Protein AF-G6C1N5-F1 (afdb_monomer_lite)

Secondary structure (DSSP, 8-state):
-PPP------GGGS-HHHHHHHHHHHHHHHHHHHHHHH-TTS-EEEEEEESGGG-SSEEEEEEE---

Radius of gyration: 16.22 Å; chains: 1; bounding box: 29×27×47 Å

pLDDT: mean 82.06, std 16.12, range [39.41, 97.38]

Sequence (67 aa):
MEYRRIFLGDIELMDNENVLTEFGKALIYFWKRRAEELFPNRNIIVEMGMELFGEFGLSITLYEEEK

Foldseek 3Di:
DDDDDDDPDDPVPDDPVVVVVVVLVVVLVVVVVVCCVVCVPFQKDWDWDACVVNDHGIDIDIDTDDD

Structure (mmCIF, N/CA/C/O backbone):
data_AF-G6C1N5-F1
#
_entry.id   AF-G6C1N5-F1
#
loop_
_atom_site.group_PDB
_atom_site.id
_atom_site.type_symbol
_atom_site.label_atom_id
_atom_site.label_alt_id
_atom_site.label_comp_id
_atom_site.label_asym_id
_atom_site.label_entity_id
_atom_site.label_seq_id
_atom_site.pdbx_PDB_ins_code
_atom_site.Cartn_x
_atom_site.Cartn_y
_atom_site.Cartn_z
_atom_site.occupancy
_atom_site.B_iso_or_equiv
_atom_site.auth_seq_id
_atom_site.auth_comp_id
_atom_site.auth_asym_id
_atom_site.auth_atom_id
_atom_site.pdbx_PDB_model_num
ATOM 1 N N . MET A 1 1 ? -14.297 -18.583 -32.753 1.00 44.47 1 MET A N 1
ATOM 2 C CA . MET A 1 1 ? -13.766 -18.333 -31.397 1.00 44.47 1 MET A CA 1
ATOM 3 C C . MET A 1 1 ? -13.261 -16.910 -31.363 1.00 44.47 1 MET A C 1
ATOM 5 O O . MET A 1 1 ? -12.431 -16.563 -32.192 1.00 44.47 1 MET A O 1
ATOM 9 N N . GLU A 1 2 ? -13.824 -16.087 -30.488 1.00 52.78 2 GLU A N 1
ATOM 10 C CA . GLU A 1 2 ? -13.426 -14.691 -30.316 1.00 52.78 2 GLU A CA 1
ATOM 11 C C . GLU A 1 2 ? -12.410 -14.634 -29.170 1.00 52.78 2 GLU A C 1
ATOM 13 O O . GLU A 1 2 ? -12.715 -15.061 -28.057 1.00 52.78 2 GLU A O 1
ATOM 18 N N . TYR A 1 3 ? -11.193 -14.161 -29.433 1.00 46.88 3 TYR A N 1
ATOM 19 C CA . TYR A 1 3 ? -10.202 -13.940 -28.382 1.00 46.88 3 TYR A CA 1
ATOM 20 C C . TYR A 1 3 ? -10.123 -12.445 -28.102 1.00 46.88 3 TYR A C 1
ATOM 22 O O . TYR A 1 3 ? -9.730 -11.667 -28.972 1.00 46.88 3 TYR A O 1
ATOM 30 N N . ARG A 1 4 ? -10.472 -12.041 -26.878 1.00 39.75 4 ARG A N 1
ATOM 31 C CA . ARG A 1 4 ? -10.175 -10.692 -26.392 1.00 39.75 4 ARG A CA 1
ATOM 32 C C . ARG A 1 4 ? -8.732 -10.666 -25.924 1.00 39.75 4 ARG A C 1
ATOM 34 O O . ARG A 1 4 ? -8.355 -11.409 -25.021 1.00 39.75 4 ARG A O 1
ATOM 41 N N . ARG A 1 5 ? -7.930 -9.817 -26.558 1.00 39.41 5 ARG A N 1
ATOM 42 C CA . ARG A 1 5 ? -6.544 -9.566 -26.169 1.00 39.41 5 ARG A CA 1
ATOM 43 C C . ARG A 1 5 ? -6.475 -8.180 -25.541 1.00 39.41 5 ARG A C 1
ATOM 45 O O . ARG A 1 5 ? -6.957 -7.223 -26.138 1.00 39.41 5 ARG A O 1
ATOM 52 N N . ILE A 1 6 ? -5.884 -8.084 -24.355 1.00 52.06 6 ILE A N 1
ATOM 53 C CA . ILE A 1 6 ? -5.476 -6.809 -23.765 1.00 52.06 6 ILE A CA 1
ATOM 54 C C . ILE A 1 6 ? -3.987 -6.679 -24.071 1.00 52.06 6 ILE A C 1
ATOM 56 O O . ILE A 1 6 ? -3.186 -7.491 -23.614 1.00 52.06 6 ILE A O 1
ATOM 60 N N . PHE A 1 7 ? -3.634 -5.720 -24.925 1.00 63.53 7 PHE A N 1
ATOM 61 C CA . PHE A 1 7 ? -2.243 -5.379 -25.198 1.00 63.53 7 PHE A CA 1
ATOM 62 C C . PHE A 1 7 ? -1.735 -4.507 -24.050 1.00 63.53 7 PHE A C 1
ATOM 64 O O . PHE A 1 7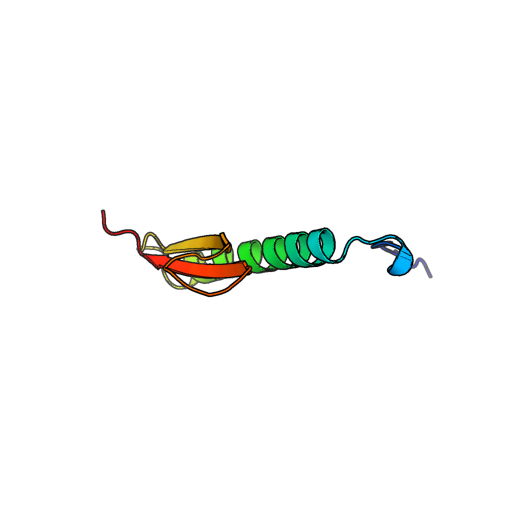 ? -2.303 -3.449 -23.796 1.00 63.53 7 PHE A O 1
ATOM 71 N N . LEU A 1 8 ? -0.717 -4.984 -23.333 1.00 59.75 8 LEU A N 1
ATOM 72 C CA . LEU A 1 8 ? -0.174 -4.300 -22.157 1.00 59.75 8 LEU A CA 1
ATOM 73 C C . LEU A 1 8 ? 0.986 -3.357 -22.508 1.00 59.75 8 LEU A C 1
ATOM 75 O O . LEU A 1 8 ? 1.181 -2.371 -21.812 1.00 59.75 8 LEU A O 1
ATOM 79 N N . GLY A 1 9 ? 1.708 -3.618 -23.600 1.00 62.81 9 GLY A N 1
ATOM 80 C CA . GLY A 1 9 ? 2.846 -2.816 -24.050 1.00 62.81 9 GLY A CA 1
ATOM 81 C C . GLY A 1 9 ? 3.961 -3.679 -24.636 1.00 62.81 9 GLY A C 1
ATOM 82 O O . GLY A 1 9 ? 3.921 -4.906 -24.533 1.00 62.81 9 GLY A O 1
ATOM 83 N N . ASP A 1 10 ? 4.933 -3.027 -25.269 1.00 64.06 10 ASP A N 1
ATOM 84 C CA . ASP A 1 10 ? 6.186 -3.638 -25.717 1.00 64.06 10 ASP A CA 1
ATOM 85 C C . ASP A 1 10 ? 7.266 -3.370 -24.658 1.00 64.06 10 ASP A C 1
ATOM 87 O O . ASP A 1 10 ? 7.479 -2.217 -24.278 1.00 64.06 10 ASP A O 1
ATOM 91 N N . ILE A 1 11 ? 7.903 -4.429 -24.150 1.00 59.62 11 ILE A N 1
ATOM 92 C CA . ILE A 1 11 ? 8.827 -4.379 -23.003 1.00 59.62 11 ILE A CA 1
ATOM 93 C C . ILE A 1 11 ? 10.040 -3.489 -23.309 1.00 59.62 11 ILE A C 1
ATOM 95 O O . ILE A 1 11 ? 10.544 -2.830 -22.406 1.00 59.62 11 ILE A O 1
ATOM 99 N N . GLU A 1 12 ? 10.472 -3.403 -24.571 1.00 62.28 12 GLU A N 1
ATOM 100 C CA . GLU A 1 12 ? 11.601 -2.546 -24.969 1.00 62.28 12 GLU A CA 1
ATOM 101 C C . GLU A 1 12 ? 11.267 -1.043 -24.953 1.00 62.28 12 GLU A C 1
ATOM 103 O O . GLU A 1 12 ? 12.169 -0.208 -24.899 1.00 62.28 12 GLU A O 1
ATOM 108 N N . LEU A 1 13 ? 9.979 -0.685 -24.980 1.00 58.00 13 LEU A N 1
ATOM 109 C CA . LEU A 1 13 ? 9.491 0.700 -24.941 1.00 58.00 13 LEU A CA 1
ATOM 110 C C . LEU A 1 13 ? 9.028 1.131 -23.543 1.00 58.00 13 LEU A C 1
ATOM 112 O O . LEU A 1 13 ? 8.660 2.291 -23.342 1.00 58.00 13 LEU A O 1
ATOM 116 N N . MET A 1 14 ? 9.001 0.204 -22.587 1.00 63.00 14 MET A N 1
ATOM 117 C CA . MET A 1 14 ? 8.535 0.458 -21.235 1.00 63.00 14 MET A CA 1
ATOM 118 C C . MET A 1 14 ? 9.693 0.890 -20.341 1.00 63.00 14 MET A C 1
ATOM 120 O O . MET A 1 14 ? 10.613 0.125 -20.070 1.00 63.00 14 MET A O 1
ATOM 124 N N . ASP A 1 15 ? 9.616 2.120 -19.841 1.00 72.00 15 ASP A N 1
ATOM 125 C CA . ASP A 1 15 ? 10.490 2.569 -18.764 1.00 72.00 15 ASP A CA 1
ATOM 126 C C . ASP A 1 15 ? 10.249 1.695 -17.522 1.00 72.00 15 ASP A C 1
ATOM 128 O O . ASP A 1 15 ? 9.120 1.594 -17.025 1.00 72.00 15 ASP A O 1
ATOM 132 N N . ASN A 1 16 ? 11.311 1.049 -17.038 1.00 75.44 16 ASN A N 1
ATOM 133 C CA . ASN A 1 16 ? 11.270 0.153 -15.886 1.00 75.44 16 ASN A CA 1
ATOM 134 C C . ASN A 1 16 ? 10.671 0.841 -14.651 1.00 75.44 16 ASN A C 1
ATOM 136 O O . ASN A 1 16 ? 9.954 0.194 -13.886 1.00 75.44 16 ASN A O 1
ATOM 140 N N . GLU A 1 17 ? 10.896 2.146 -14.472 1.00 77.25 17 GLU A N 1
ATOM 141 C CA . GLU A 1 17 ? 10.326 2.899 -13.349 1.00 77.25 17 GLU A CA 1
ATOM 142 C C . GLU A 1 17 ? 8.805 3.051 -13.472 1.00 77.25 17 GLU A C 1
ATOM 144 O O . GLU A 1 17 ? 8.078 2.915 -12.481 1.00 77.25 17 GLU A O 1
ATOM 149 N N . ASN A 1 18 ? 8.296 3.244 -14.692 1.00 82.12 18 ASN A N 1
ATOM 150 C CA . ASN A 1 18 ? 6.858 3.329 -14.944 1.00 82.12 18 ASN A CA 1
ATOM 151 C C . ASN A 1 18 ? 6.180 1.973 -14.731 1.00 82.12 18 ASN A C 1
ATOM 153 O O . ASN A 1 18 ? 5.119 1.910 -14.112 1.00 82.12 18 ASN A O 1
ATOM 157 N N . VAL A 1 19 ? 6.800 0.876 -15.179 1.00 84.12 19 VAL A N 1
ATOM 158 C CA . VAL A 1 19 ? 6.260 -0.477 -14.962 1.00 84.12 19 VAL A CA 1
ATOM 159 C C . VAL A 1 19 ? 6.208 -0.817 -13.477 1.00 84.12 19 VAL A C 1
ATOM 161 O O . VAL A 1 19 ? 5.177 -1.293 -12.999 1.00 84.12 19 VAL A O 1
ATOM 164 N N . LEU A 1 20 ? 7.285 -0.546 -12.735 1.00 82.38 20 LEU A N 1
ATOM 165 C CA . LEU A 1 20 ? 7.327 -0.767 -11.288 1.00 82.38 20 LEU A CA 1
ATOM 166 C C . LEU A 1 20 ? 6.279 0.083 -10.561 1.00 82.38 20 LEU A C 1
ATOM 168 O O . LEU A 1 20 ? 5.591 -0.419 -9.672 1.00 82.38 20 LEU A O 1
ATOM 172 N N . THR A 1 21 ? 6.093 1.332 -10.988 1.00 86.38 21 THR A N 1
ATOM 173 C CA . THR A 1 21 ? 5.074 2.230 -10.433 1.00 86.38 21 THR A CA 1
ATOM 174 C C . THR A 1 21 ? 3.654 1.722 -10.691 1.00 86.38 21 THR A C 1
ATOM 176 O O . THR A 1 21 ? 2.847 1.659 -9.762 1.00 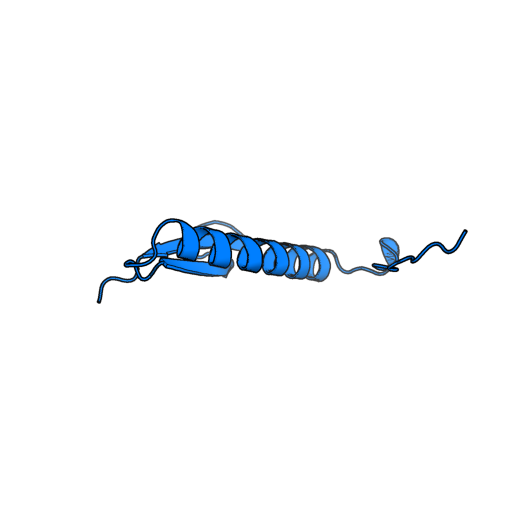86.38 21 THR A O 1
ATOM 179 N N . GLU A 1 22 ? 3.323 1.332 -11.925 1.00 89.56 22 GLU A N 1
ATOM 180 C CA . GLU A 1 22 ? 1.986 0.822 -12.262 1.00 89.56 22 GLU A CA 1
ATOM 181 C C . GLU A 1 22 ? 1.700 -0.530 -11.598 1.00 89.56 22 GLU A C 1
ATOM 183 O O . GLU A 1 22 ? 0.597 -0.762 -11.092 1.00 89.56 22 GLU A O 1
ATOM 188 N N . PHE A 1 23 ? 2.706 -1.400 -11.509 1.00 88.81 23 PHE A N 1
ATOM 189 C CA . PHE A 1 23 ? 2.604 -2.641 -10.749 1.00 88.81 23 PHE A CA 1
ATOM 190 C C . PHE A 1 23 ? 2.360 -2.370 -9.256 1.00 88.81 23 PHE A C 1
ATOM 192 O O . PHE A 1 23 ? 1.456 -2.956 -8.656 1.00 88.81 23 PHE A O 1
ATOM 199 N N . GLY A 1 24 ? 3.095 -1.423 -8.669 1.00 91.25 24 GLY A N 1
ATOM 200 C CA . GLY A 1 24 ? 2.900 -0.989 -7.288 1.00 91.25 24 GLY A CA 1
ATOM 201 C C . GLY A 1 24 ? 1.499 -0.426 -7.029 1.00 91.25 24 GLY A C 1
ATOM 202 O O . GLY A 1 24 ? 0.855 -0.806 -6.050 1.00 91.25 24 GLY A O 1
ATOM 203 N N . LYS A 1 25 ? 0.953 0.386 -7.945 1.00 93.31 25 LYS A N 1
ATOM 204 C CA . LYS A 1 25 ? -0.436 0.883 -7.867 1.00 93.31 25 LYS A CA 1
ATOM 205 C C . LYS A 1 25 ? -1.461 -0.251 -7.870 1.00 93.31 25 LYS A C 1
ATOM 207 O O . LYS A 1 25 ? -2.414 -0.213 -7.085 1.00 93.31 25 LYS A O 1
ATOM 212 N N . ALA A 1 26 ? -1.267 -1.267 -8.712 1.00 95.00 26 ALA A N 1
ATOM 213 C CA . ALA A 1 26 ? -2.136 -2.441 -8.729 1.00 95.00 26 ALA A CA 1
ATOM 214 C C . ALA A 1 26 ? -2.092 -3.188 -7.384 1.00 95.00 26 ALA A C 1
ATOM 216 O O . ALA A 1 26 ? -3.140 -3.547 -6.844 1.00 95.00 26 ALA A O 1
ATOM 217 N N . LEU A 1 27 ? -0.901 -3.361 -6.802 1.00 94.88 27 LEU A N 1
ATOM 218 C CA . LEU A 1 27 ? -0.743 -3.977 -5.482 1.00 94.88 27 LEU A CA 1
ATOM 219 C C . LEU A 1 27 ? -1.424 -3.163 -4.374 1.00 94.88 27 LEU A C 1
ATOM 221 O O . LEU A 1 27 ? -2.161 -3.745 -3.578 1.00 94.88 27 LEU A O 1
ATOM 225 N N . ILE A 1 28 ? -1.248 -1.836 -4.344 1.00 96.38 28 ILE A N 1
ATOM 226 C CA . ILE A 1 28 ? -1.929 -0.956 -3.378 1.00 96.38 28 ILE A CA 1
ATOM 227 C C . ILE A 1 28 ? -3.444 -1.149 -3.448 1.00 96.38 28 ILE A C 1
ATOM 229 O O . ILE A 1 28 ? -4.087 -1.261 -2.407 1.00 96.38 28 ILE A O 1
ATOM 233 N N . TYR A 1 29 ? -4.029 -1.205 -4.650 1.00 96.44 29 TYR A N 1
ATOM 234 C CA . TYR A 1 29 ? -5.473 -1.392 -4.809 1.00 96.44 29 TYR A CA 1
ATOM 235 C C . TYR A 1 29 ? -5.971 -2.674 -4.122 1.00 96.44 29 TYR A C 1
ATOM 237 O O . TYR A 1 29 ? -6.948 -2.636 -3.369 1.00 96.44 29 TYR A O 1
ATOM 245 N N . PHE A 1 30 ? -5.289 -3.804 -4.333 1.00 96.69 30 PHE A N 1
ATOM 246 C CA . PHE A 1 30 ? -5.667 -5.067 -3.693 1.00 96.69 30 PHE A CA 1
ATOM 247 C C . PHE A 1 30 ? -5.424 -5.052 -2.183 1.00 96.69 30 PHE A C 1
ATOM 249 O O . PHE A 1 30 ? -6.258 -5.559 -1.431 1.00 96.69 30 PHE A O 1
ATOM 256 N N . TRP A 1 31 ? -4.330 -4.442 -1.728 1.00 96.25 31 TRP A N 1
ATOM 257 C CA . TRP A 1 31 ? -4.032 -4.331 -0.303 1.00 96.25 31 TRP A CA 1
ATOM 258 C C . TRP A 1 31 ? -5.017 -3.435 0.441 1.00 96.25 31 TRP A C 1
ATOM 260 O O . TRP A 1 31 ? -5.436 -3.811 1.531 1.00 96.25 31 TRP A O 1
ATOM 270 N N . LYS A 1 32 ? -5.458 -2.323 -0.161 1.00 96.50 32 LYS A N 1
ATOM 271 C CA . LYS A 1 32 ? -6.526 -1.474 0.392 1.00 96.50 32 LYS A CA 1
ATOM 272 C C . LYS A 1 32 ? -7.799 -2.274 0.614 1.00 96.50 32 LYS A C 1
ATOM 274 O O . LYS A 1 32 ? -8.279 -2.358 1.739 1.00 96.50 32 LYS A O 1
ATOM 279 N N . ARG A 1 33 ? -8.266 -2.968 -0.427 1.00 97.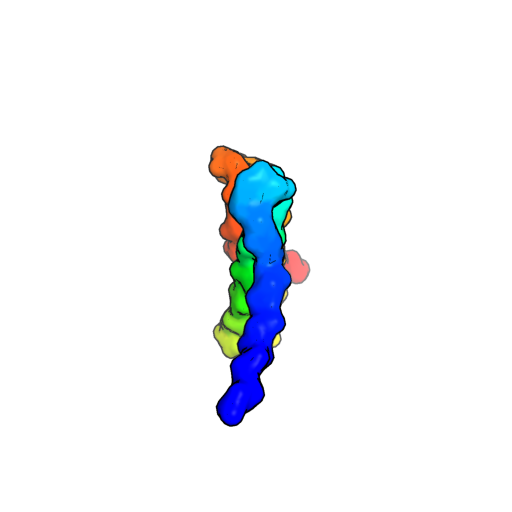12 33 ARG A N 1
ATOM 280 C CA . ARG A 1 33 ? -9.450 -3.833 -0.325 1.00 97.12 33 ARG A CA 1
ATOM 281 C C . ARG A 1 33 ? -9.291 -4.903 0.752 1.00 97.12 33 ARG A C 1
ATOM 283 O O . ARG A 1 33 ? -10.194 -5.119 1.552 1.00 97.12 33 ARG A O 1
ATOM 290 N N . ARG A 1 34 ? -8.130 -5.561 0.802 1.00 96.81 34 ARG A N 1
ATOM 291 C CA . ARG A 1 34 ? -7.864 -6.613 1.787 1.00 96.81 34 ARG 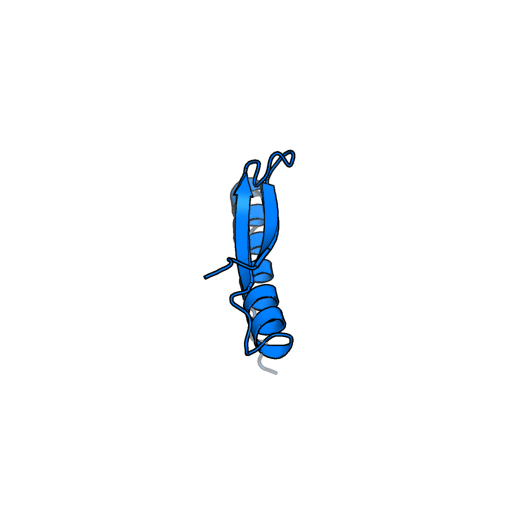A CA 1
ATOM 292 C C . ARG A 1 34 ? -7.820 -6.073 3.219 1.00 96.81 34 ARG A C 1
ATOM 294 O O . ARG A 1 34 ? -8.295 -6.753 4.126 1.00 96.81 34 ARG A O 1
ATOM 301 N N . ALA A 1 35 ? -7.244 -4.890 3.424 1.00 95.62 35 ALA A N 1
ATOM 302 C CA . ALA A 1 35 ? -7.171 -4.234 4.724 1.00 95.62 35 ALA A CA 1
ATOM 303 C C . ALA A 1 35 ? -8.561 -3.817 5.222 1.00 95.62 35 ALA A C 1
ATOM 305 O O . ALA A 1 35 ? -8.888 -4.097 6.373 1.00 95.62 35 ALA A O 1
ATOM 306 N N . GLU A 1 36 ? -9.394 -3.248 4.347 1.00 95.94 36 GLU A N 1
ATOM 307 C CA . GLU A 1 36 ? -10.792 -2.906 4.645 1.00 95.94 36 GLU A CA 1
ATOM 308 C C . GLU A 1 36 ? -11.615 -4.146 5.031 1.00 95.94 36 GLU A C 1
ATOM 310 O O . GLU A 1 36 ? -12.366 -4.119 6.005 1.00 95.94 36 GLU A O 1
ATOM 315 N N . GLU A 1 37 ? -11.438 -5.261 4.312 1.00 97.38 37 GLU A N 1
ATOM 316 C CA . GLU A 1 37 ? -12.114 -6.531 4.611 1.00 97.38 37 GLU A CA 1
ATOM 317 C C . GLU A 1 37 ? -11.684 -7.134 5.959 1.00 97.38 37 GLU A C 1
ATOM 319 O O . GLU A 1 37 ? -12.504 -7.714 6.672 1.00 97.38 37 GLU A O 1
ATOM 324 N N . LEU A 1 38 ? -10.395 -7.044 6.302 1.00 97.06 38 LEU A N 1
ATOM 325 C CA . LEU A 1 38 ? -9.843 -7.628 7.529 1.00 97.06 38 LEU A CA 1
ATOM 326 C C . LEU A 1 38 ? -10.073 -6.769 8.769 1.00 97.06 38 LEU A C 1
ATOM 328 O O . LEU A 1 38 ? -10.249 -7.304 9.865 1.00 97.06 38 LEU A O 1
ATOM 332 N N . PHE A 1 39 ? -10.030 -5.450 8.609 1.00 95.50 39 PHE A N 1
ATOM 333 C CA . PHE A 1 39 ? -10.011 -4.500 9.713 1.00 95.50 39 PHE A CA 1
ATOM 334 C C . PHE A 1 39 ? -11.040 -3.380 9.507 1.00 95.50 39 PHE A C 1
ATOM 336 O O . PHE A 1 39 ? -10.677 -2.206 9.514 1.00 95.50 39 PHE A O 1
ATOM 343 N N . PRO A 1 40 ? -12.342 -3.704 9.399 1.00 95.25 40 PRO A N 1
ATOM 344 C CA . PRO A 1 40 ? -13.378 -2.737 9.016 1.00 95.25 40 PRO A CA 1
ATOM 345 C C . PRO A 1 40 ? -13.561 -1.570 10.001 1.00 95.25 40 PRO A C 1
ATOM 347 O O . PRO A 1 40 ? -14.185 -0.571 9.662 1.00 95.25 40 PRO A O 1
ATOM 350 N N . ASN A 1 41 ? -13.033 -1.688 11.224 1.00 95.56 41 ASN A N 1
ATOM 351 C CA . ASN A 1 41 ? -13.145 -0.675 12.278 1.00 95.56 41 ASN A CA 1
ATOM 352 C C . ASN A 1 41 ? -11.825 0.064 12.561 1.00 95.56 41 ASN A C 1
ATOM 354 O O . ASN A 1 41 ? -11.760 0.823 13.527 1.00 95.56 41 ASN A O 1
ATOM 358 N N . ARG A 1 42 ? -10.770 -0.186 11.776 1.00 93.50 42 ARG A N 1
ATOM 359 C CA . ARG A 1 42 ? -9.443 0.428 11.940 1.00 93.50 42 ARG A CA 1
ATOM 360 C C . ARG A 1 42 ? -9.145 1.330 10.751 1.00 93.50 42 ARG A C 1
ATOM 362 O O . ARG A 1 42 ? -9.527 1.012 9.627 1.00 93.50 42 ARG A O 1
ATOM 369 N N . ASN A 1 43 ? -8.444 2.434 10.987 1.00 94.25 43 ASN A N 1
ATOM 370 C CA . ASN A 1 43 ? -7.999 3.321 9.913 1.00 94.25 43 ASN A CA 1
ATOM 371 C C . ASN A 1 43 ? -6.652 2.831 9.366 1.00 94.25 43 ASN A C 1
ATOM 373 O O . ASN A 1 43 ? -5.598 3.365 9.707 1.00 94.25 43 ASN A O 1
ATOM 377 N N . ILE A 1 44 ? -6.689 1.751 8.583 1.00 95.69 44 ILE A N 1
ATOM 378 C CA . ILE A 1 44 ? -5.487 1.187 7.966 1.00 95.69 44 ILE A CA 1
ATOM 379 C C . ILE A 1 44 ? -5.155 1.961 6.689 1.00 95.69 44 ILE A C 1
ATOM 381 O O . ILE A 1 44 ? -5.921 1.949 5.725 1.00 95.69 44 ILE A O 1
ATOM 385 N N . ILE A 1 45 ? -3.983 2.585 6.666 1.00 94.44 45 ILE A N 1
ATOM 386 C CA . ILE A 1 45 ? -3.422 3.251 5.497 1.00 94.44 45 ILE A CA 1
ATOM 387 C C . ILE A 1 45 ? -2.559 2.260 4.719 1.00 94.44 45 ILE A C 1
ATOM 389 O O . ILE A 1 45 ? -1.778 1.499 5.290 1.00 94.44 45 ILE A O 1
ATOM 393 N N . VAL A 1 46 ? -2.721 2.276 3.395 1.00 94.75 46 VAL A N 1
ATOM 394 C CA . VAL A 1 46 ? -1.874 1.550 2.446 1.00 94.75 46 VAL A CA 1
ATOM 395 C C . VAL A 1 46 ? -1.352 2.556 1.436 1.00 94.75 46 VAL A C 1
ATOM 397 O O . VAL A 1 46 ? -2.133 3.106 0.647 1.00 94.75 46 VAL A O 1
ATOM 400 N N . GLU A 1 47 ? -0.049 2.788 1.434 1.00 93.69 47 GLU A N 1
ATOM 401 C CA . GLU A 1 47 ? 0.581 3.730 0.514 1.00 93.69 47 GLU A CA 1
ATOM 402 C C . GLU A 1 47 ? 1.882 3.186 -0.060 1.00 93.69 47 GLU A C 1
ATOM 404 O O . GLU A 1 47 ? 2.435 2.206 0.429 1.00 93.69 47 GLU A O 1
ATOM 409 N N . MET A 1 48 ? 2.328 3.809 -1.146 1.00 91.50 48 MET A N 1
ATOM 410 C CA . MET A 1 48 ? 3.591 3.511 -1.799 1.00 91.50 48 MET A CA 1
ATOM 411 C C . MET A 1 48 ? 4.389 4.793 -1.905 1.00 91.50 48 MET A C 1
ATOM 413 O O . MET A 1 48 ? 3.850 5.818 -2.326 1.00 91.50 48 MET A O 1
ATOM 417 N N . GLY A 1 49 ? 5.667 4.721 -1.572 1.00 87.81 49 GLY A N 1
ATOM 418 C CA . GLY A 1 49 ? 6.538 5.880 -1.584 1.00 87.81 49 GLY A CA 1
ATOM 419 C C . GLY A 1 49 ? 8.000 5.483 -1.523 1.00 87.81 49 GLY A C 1
ATOM 420 O O . GLY A 1 49 ? 8.347 4.344 -1.211 1.00 87.81 49 GLY A O 1
ATOM 421 N N . MET A 1 50 ? 8.853 6.442 -1.861 1.00 87.12 50 MET A N 1
ATOM 422 C CA . MET A 1 50 ? 10.287 6.307 -1.662 1.00 87.12 50 MET A CA 1
ATOM 423 C C . MET A 1 50 ? 10.604 6.550 -0.195 1.00 87.12 50 MET A C 1
ATOM 425 O O . MET A 1 50 ? 10.163 7.546 0.374 1.00 87.12 50 MET A O 1
ATOM 429 N N . GLU A 1 51 ? 11.381 5.647 0.384 1.00 83.06 51 GLU A N 1
ATOM 430 C CA . GLU A 1 51 ? 11.962 5.803 1.717 1.00 83.06 51 GLU A CA 1
ATOM 431 C C . GLU A 1 51 ? 10.954 6.034 2.855 1.00 83.06 51 GLU A C 1
ATOM 433 O O . GLU A 1 51 ? 11.258 6.658 3.878 1.00 83.06 51 GLU A O 1
ATOM 438 N N . LEU A 1 52 ? 9.736 5.499 2.701 1.00 80.25 52 LEU A N 1
ATOM 439 C CA . LEU A 1 52 ? 8.712 5.550 3.743 1.00 80.25 52 LEU A CA 1
ATOM 440 C C . LEU A 1 52 ? 9.245 4.929 5.037 1.00 80.25 52 LEU A C 1
ATOM 442 O O . LEU A 1 52 ? 9.757 3.812 5.035 1.00 80.25 52 LEU A O 1
ATOM 446 N N . PHE A 1 53 ? 9.116 5.662 6.145 1.00 84.12 53 PHE A N 1
ATOM 447 C CA . PHE A 1 53 ? 9.580 5.251 7.478 1.00 84.12 53 PHE A CA 1
ATOM 448 C C . PHE A 1 53 ? 11.072 4.860 7.553 1.00 84.12 53 PHE A C 1
ATOM 450 O O . PHE A 1 53 ? 11.471 4.126 8.455 1.00 84.12 53 PHE A O 1
ATOM 457 N N . GLY A 1 54 ? 11.909 5.388 6.651 1.00 80.31 54 GLY A N 1
ATOM 458 C CA . GLY A 1 54 ? 13.351 5.117 6.627 1.00 80.31 54 GLY A CA 1
ATOM 459 C C . GLY 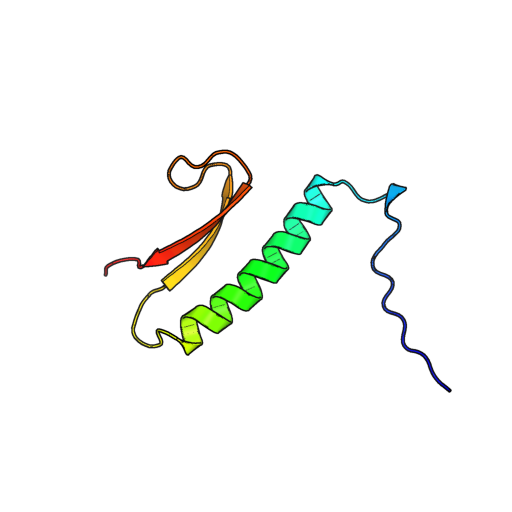A 1 54 ? 13.741 3.817 5.919 1.00 80.31 54 GLY A C 1
ATOM 460 O O . GLY A 1 54 ? 14.899 3.408 6.004 1.00 80.31 54 GLY A O 1
ATOM 461 N N . GLU A 1 55 ? 12.800 3.176 5.223 1.00 79.88 55 GLU A N 1
ATOM 462 C CA . GLU A 1 55 ? 13.090 2.040 4.347 1.00 79.88 55 GLU A CA 1
ATOM 463 C C . GLU A 1 55 ? 13.959 2.465 3.154 1.00 79.88 55 GLU A C 1
ATOM 465 O O . GLU A 1 55 ? 13.974 3.625 2.758 1.00 79.88 55 GLU A O 1
ATOM 470 N N . PHE A 1 56 ? 14.699 1.537 2.550 1.00 77.94 56 PHE A N 1
ATOM 471 C CA . PHE A 1 56 ? 15.484 1.851 1.354 1.00 77.94 56 PHE A CA 1
ATOM 472 C C . PHE A 1 56 ? 14.691 1.535 0.081 1.00 77.94 56 PHE A C 1
ATOM 474 O O . PHE A 1 56 ? 14.297 0.390 -0.144 1.00 77.94 56 PHE A O 1
ATOM 481 N N . GLY A 1 57 ? 14.523 2.534 -0.789 1.00 84.12 57 GLY A N 1
ATOM 482 C CA . GLY A 1 57 ? 13.886 2.374 -2.098 1.00 84.12 57 GLY A CA 1
ATOM 483 C C . GLY A 1 57 ? 12.366 2.570 -2.099 1.00 84.12 57 GLY A C 1
ATOM 484 O O . GLY A 1 57 ? 11.795 3.141 -1.171 1.00 84.12 57 GLY A O 1
ATOM 485 N N . LEU A 1 58 ? 11.722 2.133 -3.188 1.00 83.94 58 LEU A N 1
ATOM 486 C CA . LEU A 1 58 ? 10.269 2.194 -3.361 1.00 83.94 58 LEU A CA 1
ATOM 487 C C . LEU A 1 58 ? 9.614 1.059 -2.573 1.00 83.94 58 LEU A C 1
ATOM 489 O O . LEU A 1 58 ? 9.817 -0.116 -2.889 1.00 83.94 58 LEU A O 1
ATOM 493 N N . SER A 1 59 ? 8.803 1.405 -1.582 1.00 89.06 59 SER A N 1
ATOM 494 C CA . SER A 1 59 ? 8.119 0.441 -0.722 1.00 89.06 59 SER A CA 1
ATOM 495 C C . SER A 1 59 ? 6.611 0.669 -0.728 1.00 89.06 59 SER A C 1
ATOM 497 O O . SER A 1 59 ? 6.135 1.768 -1.009 1.00 89.06 59 SER A O 1
ATOM 499 N N . ILE A 1 60 ? 5.854 -0.395 -0.445 1.00 92.31 60 ILE A N 1
ATOM 500 C CA . ILE A 1 60 ? 4.438 -0.315 -0.076 1.00 92.31 60 ILE A CA 1
ATOM 501 C C . ILE A 1 60 ? 4.366 -0.532 1.431 1.00 92.31 60 ILE A C 1
ATOM 503 O O . ILE A 1 60 ? 4.803 -1.576 1.919 1.00 92.31 60 ILE A O 1
ATOM 507 N N . THR A 1 61 ? 3.786 0.419 2.151 1.00 92.94 61 THR A N 1
ATOM 508 C CA . THR A 1 61 ? 3.701 0.395 3.612 1.00 92.94 61 THR A CA 1
ATOM 509 C C . THR A 1 61 ? 2.243 0.326 4.048 1.00 92.94 61 THR A C 1
ATOM 511 O O . THR A 1 61 ? 1.375 1.011 3.505 1.00 92.94 61 THR A O 1
ATOM 514 N N . LEU A 1 62 ? 1.987 -0.536 5.035 1.00 93.62 62 LEU A N 1
ATOM 515 C CA . LEU A 1 62 ? 0.708 -0.685 5.715 1.00 93.62 62 LEU A CA 1
ATOM 516 C C . LEU A 1 62 ? 0.869 -0.233 7.168 1.00 93.62 62 LEU A C 1
ATOM 518 O O . LEU A 1 62 ? 1.705 -0.787 7.881 1.00 93.62 62 LEU A O 1
ATOM 522 N N . TYR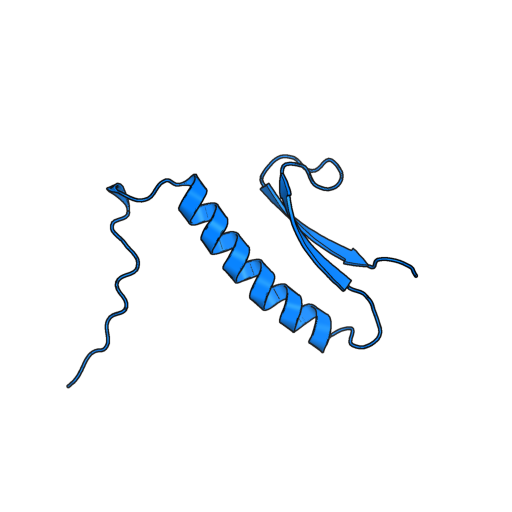 A 1 63 ? 0.071 0.726 7.620 1.00 93.56 63 TYR A N 1
ATOM 523 C CA . TYR A 1 63 ? 0.086 1.179 9.014 1.00 93.56 63 TYR A CA 1
ATOM 524 C C . TYR A 1 63 ? -1.310 1.614 9.460 1.00 93.56 63 TYR A C 1
ATOM 526 O O . TYR A 1 63 ? -2.198 1.812 8.637 1.00 93.56 63 TYR A O 1
ATOM 534 N N . GLU A 1 64 ? -1.529 1.717 10.768 1.00 94.00 64 GLU A N 1
ATOM 535 C CA . GLU A 1 64 ? -2.752 2.301 11.318 1.00 94.00 64 GLU A CA 1
ATOM 536 C C . GLU A 1 64 ? -2.469 3.739 11.736 1.00 94.00 64 GLU A C 1
ATOM 538 O O . GLU A 1 64 ? -1.485 4.001 12.426 1.00 94.00 64 GLU A O 1
ATOM 543 N N . GLU A 1 65 ? -3.327 4.661 11.320 1.00 88.88 65 GLU A N 1
ATOM 544 C CA . GLU A 1 65 ? -3.305 6.026 11.830 1.00 88.88 65 GLU A CA 1
ATOM 545 C C . GLU A 1 65 ? -4.210 6.091 13.069 1.00 88.88 65 GLU A C 1
ATOM 547 O O . GLU A 1 65 ? -5.424 5.871 12.981 1.00 88.88 65 GLU A O 1
ATOM 552 N N . GLU A 1 66 ? -3.610 6.334 14.236 1.00 78.06 66 GLU A N 1
ATOM 553 C CA . GLU A 1 66 ? -4.358 6.580 15.471 1.00 78.06 66 GLU A CA 1
ATOM 554 C C . GLU A 1 66 ? -5.144 7.897 15.338 1.00 78.06 66 GLU A C 1
ATOM 556 O O . GLU A 1 66 ? -4.624 8.891 14.832 1.00 78.06 66 GLU A O 1
ATOM 561 N N . LYS A 1 67 ? -6.416 7.891 15.757 1.00 59.81 67 LYS A N 1
ATOM 562 C CA . LYS A 1 67 ? -7.266 9.093 15.796 1.00 59.81 67 LYS A CA 1
ATOM 563 C C . LYS A 1 67 ? -6.883 10.040 16.924 1.00 59.81 67 LYS A C 1
ATOM 565 O O . LYS A 1 67 ? -6.600 9.536 18.033 1.00 59.81 67 LYS A O 1
#